Protein AF-A0A4Q5SCV4-F1 (afdb_monomer_lite)

Sequence (109 aa):
MVLSRSQARSRANPRPHRVLERRGGRRGVNAQGAILALLAERGTGGTSCPSEAARMIAGETGDWRAHMPAVHQAVDELVSSGRIALSWKGQALPGRRGPYRIGQAGERP

Secondary structure (DSSP, 8-state):
------PPP--------------S---PPPHHHHHHHHHHHH-TT-EE-HHHHHHHHH-TTS-HHHHHHHHHHHHHHHHHTTSEEEEETTEEESS--SS-EEEETTS--

pLDDT: mean 80.45, std 22.28, range [34.38, 97.69]

Foldseek 3Di:
DDDDDDDDDDDDDDDPPDDDDDPDDPPQQFLLNLLVVQQVVQPAPDKDWLLSSLCSRQDDPGDSVVCSVRNQVSLVVCLVVQQKWKDDPQHTDSHDDDGIIIHGGPHRD

Radius of gyration: 21.74 Å; chains: 1; bounding box: 73×45×36 Å

Structure (mmCIF, N/CA/C/O backbone):
data_AF-A0A4Q5SCV4-F1
#
_entry.id   AF-A0A4Q5SCV4-F1
#
loop_
_atom_site.group_PDB
_atom_site.id
_atom_site.type_symbol
_atom_site.label_atom_id
_atom_site.label_alt_id
_atom_site.label_comp_id
_atom_site.label_asym_id
_atom_site.label_entity_id
_atom_site.label_seq_id
_atom_site.pdbx_PDB_ins_code
_atom_site.Cartn_x
_atom_site.Cartn_y
_atom_site.Cartn_z
_atom_site.occupancy
_atom_site.B_iso_or_equiv
_atom_site.auth_seq_id
_atom_site.auth_comp_id
_atom_site.auth_asym_id
_atom_site.auth_atom_id
_atom_site.pdbx_PDB_model_num
ATOM 1 N N . MET A 1 1 ? 63.861 -33.247 21.767 1.00 42.75 1 MET A N 1
ATOM 2 C CA . MET A 1 1 ? 62.861 -34.150 21.160 1.00 42.75 1 MET A CA 1
ATOM 3 C C . MET A 1 1 ? 61.471 -33.630 21.524 1.00 42.75 1 MET A C 1
ATOM 5 O O . MET A 1 1 ? 61.151 -33.606 22.699 1.00 42.75 1 MET A O 1
ATOM 9 N N . VAL A 1 2 ? 60.770 -33.085 20.519 1.00 43.31 2 VAL A N 1
ATOM 10 C CA . VAL A 1 2 ? 59.308 -32.881 20.322 1.00 43.31 2 VAL A CA 1
ATOM 11 C C . VAL A 1 2 ? 58.383 -32.723 21.558 1.00 43.31 2 VAL A C 1
ATOM 13 O O . VAL A 1 2 ? 58.243 -33.634 22.357 1.00 43.31 2 VAL A O 1
ATOM 16 N N . LEU A 1 3 ? 57.838 -31.525 21.836 1.00 35.44 3 LEU A N 1
ATOM 17 C CA . LEU A 1 3 ? 56.555 -30.939 21.360 1.00 35.44 3 LEU A CA 1
ATOM 18 C C . LEU A 1 3 ? 55.283 -31.716 21.765 1.00 35.44 3 LEU A C 1
ATOM 20 O O . LEU A 1 3 ? 55.029 -32.778 21.206 1.00 35.44 3 LEU A O 1
ATOM 24 N N . SER A 1 4 ? 54.413 -31.113 22.600 1.00 37.38 4 SER A N 1
ATOM 25 C CA . SER A 1 4 ? 53.012 -30.758 22.243 1.00 37.38 4 SER A CA 1
ATOM 26 C C . SER A 1 4 ? 52.080 -30.551 23.448 1.00 37.38 4 SER A C 1
ATOM 28 O O . SER A 1 4 ? 51.843 -31.478 24.216 1.00 37.38 4 SER A O 1
ATOM 30 N N . ARG A 1 5 ? 51.441 -29.372 23.518 1.00 41.19 5 ARG A N 1
ATOM 31 C CA . ARG A 1 5 ? 49.987 -29.199 23.738 1.00 41.19 5 ARG A CA 1
ATOM 32 C C . ARG A 1 5 ? 49.623 -27.714 23.601 1.00 41.19 5 ARG A C 1
ATOM 34 O O . ARG A 1 5 ? 49.589 -26.979 24.580 1.00 41.19 5 ARG A O 1
ATOM 41 N N . SER A 1 6 ? 49.323 -27.293 22.373 1.00 41.16 6 SER A N 1
ATOM 42 C CA . SER A 1 6 ? 48.663 -26.011 22.102 1.00 41.16 6 SER A CA 1
ATOM 43 C C . SER A 1 6 ? 47.198 -26.256 21.753 1.00 41.16 6 SER A C 1
ATOM 45 O O . SER A 1 6 ? 46.889 -26.946 20.785 1.00 41.16 6 SER A O 1
ATOM 47 N N . GLN A 1 7 ? 46.302 -25.689 22.562 1.00 46.19 7 GLN A N 1
ATOM 48 C CA . GLN A 1 7 ? 44.882 -25.529 22.250 1.00 46.19 7 GLN A CA 1
ATOM 49 C C . GLN A 1 7 ? 44.720 -24.440 21.184 1.00 46.19 7 GLN A C 1
ATOM 51 O O . GLN A 1 7 ? 45.134 -23.304 21.400 1.00 46.19 7 GLN A O 1
ATOM 56 N N . ALA A 1 8 ? 44.060 -24.765 20.073 1.00 38.94 8 ALA A N 1
ATOM 57 C CA . ALA A 1 8 ? 43.580 -23.787 19.105 1.00 38.94 8 ALA A CA 1
ATOM 58 C C . ALA A 1 8 ? 42.067 -23.602 19.284 1.00 38.94 8 ALA A C 1
ATOM 60 O O . ALA A 1 8 ? 41.284 -24.532 19.088 1.00 38.94 8 ALA A O 1
ATOM 61 N N . ARG A 1 9 ? 41.659 -22.387 19.665 1.00 40.09 9 ARG A N 1
ATOM 62 C CA . ARG A 1 9 ? 40.286 -21.896 19.519 1.00 40.09 9 ARG A CA 1
ATOM 63 C C . ARG A 1 9 ? 40.201 -21.029 18.265 1.00 40.09 9 ARG A C 1
ATOM 65 O O . ARG A 1 9 ? 41.107 -20.256 17.983 1.00 40.09 9 ARG A O 1
ATOM 72 N N . SER A 1 10 ? 39.020 -21.092 17.659 1.00 34.38 10 SER A N 1
ATOM 73 C CA . SER A 1 10 ? 38.360 -20.037 16.882 1.00 34.38 10 SER A CA 1
ATOM 74 C C . SER A 1 10 ? 38.577 -19.968 15.364 1.00 34.38 10 SER A C 1
ATOM 76 O O . SER A 1 10 ? 39.576 -19.477 14.860 1.00 34.38 10 SER A O 1
ATOM 78 N N . ARG A 1 11 ? 37.454 -20.286 14.700 1.00 45.16 11 ARG A N 1
ATOM 79 C CA . ARG A 1 11 ? 36.807 -19.569 13.586 1.00 45.16 11 ARG A CA 1
ATOM 80 C C . ARG A 1 11 ? 37.519 -19.536 12.231 1.00 45.16 11 ARG A C 1
ATOM 82 O O . ARG A 1 11 ? 38.179 -18.571 11.879 1.00 45.16 11 ARG A O 1
ATOM 89 N N . ALA A 1 12 ? 37.103 -20.470 11.383 1.00 42.66 12 ALA A N 1
ATOM 90 C CA . ALA A 1 12 ? 36.763 -20.172 9.997 1.00 42.66 12 ALA A CA 1
ATOM 91 C C . ALA A 1 12 ? 35.618 -21.107 9.583 1.00 42.66 12 ALA A C 1
ATOM 93 O O . ALA A 1 12 ? 35.815 -22.315 9.511 1.00 42.66 12 ALA A O 1
ATOM 94 N N . ASN A 1 13 ? 34.411 -20.575 9.363 1.00 45.47 13 ASN A N 1
ATOM 95 C CA . ASN A 1 13 ? 33.388 -21.312 8.623 1.00 45.47 13 ASN A CA 1
ATOM 96 C C . ASN A 1 13 ? 33.395 -20.781 7.183 1.00 45.47 13 ASN A C 1
ATOM 98 O O . ASN A 1 13 ? 32.920 -19.662 6.961 1.00 45.47 13 ASN A O 1
ATOM 102 N N . PRO A 1 14 ? 33.983 -21.503 6.217 1.00 43.62 14 PRO A N 1
ATOM 103 C CA . PRO A 1 14 ? 33.930 -21.106 4.822 1.00 43.62 14 PRO A CA 1
ATOM 104 C C . PRO A 1 14 ? 32.507 -21.296 4.289 1.00 43.62 14 PRO A C 1
ATOM 106 O O . PRO A 1 14 ? 31.885 -22.334 4.491 1.00 43.62 14 PRO A O 1
ATOM 109 N N . ARG A 1 15 ? 31.991 -20.286 3.582 1.00 47.59 15 ARG A N 1
ATOM 110 C CA . ARG A 1 15 ? 30.757 -20.399 2.795 1.00 47.59 15 ARG A CA 1
ATOM 111 C C . ARG A 1 15 ? 30.971 -21.429 1.679 1.00 47.59 15 ARG A C 1
ATOM 113 O O . ARG A 1 15 ? 31.809 -21.164 0.817 1.00 47.59 15 ARG A O 1
ATOM 120 N N . PRO A 1 16 ? 30.197 -22.525 1.588 1.00 44.41 16 PRO A N 1
ATOM 121 C CA . PRO A 1 16 ? 30.117 -23.261 0.344 1.00 44.41 16 PRO A CA 1
ATOM 122 C C . PRO A 1 16 ? 29.055 -22.601 -0.539 1.00 44.41 16 PRO A C 1
ATOM 124 O O . PRO A 1 16 ? 27.850 -22.731 -0.327 1.00 44.41 16 PRO A O 1
ATOM 127 N N . HIS A 1 17 ? 29.525 -21.898 -1.563 1.00 42.16 17 HIS A N 1
ATOM 128 C CA . HIS A 1 17 ? 28.783 -21.646 -2.796 1.00 42.16 17 HIS A CA 1
ATOM 129 C C . HIS A 1 17 ? 28.543 -22.997 -3.482 1.00 42.16 17 HIS A C 1
ATOM 131 O O . HIS A 1 17 ? 29.274 -23.405 -4.379 1.00 42.16 17 HIS A O 1
ATOM 137 N N . ARG A 1 18 ? 27.534 -23.736 -3.011 1.00 47.00 18 ARG A N 1
ATOM 138 C CA . ARG A 1 18 ? 27.087 -24.971 -3.653 1.00 47.00 18 ARG A CA 1
ATOM 139 C C . ARG A 1 18 ? 25.894 -24.651 -4.539 1.00 47.00 18 ARG A C 1
ATOM 141 O O . ARG A 1 18 ? 24.757 -24.591 -4.077 1.00 47.00 18 ARG A O 1
ATOM 148 N N . VAL A 1 19 ? 26.188 -24.447 -5.820 1.00 48.84 19 VAL A N 1
ATOM 149 C CA . VAL A 1 19 ? 25.207 -24.507 -6.904 1.00 48.84 19 VAL A CA 1
ATOM 150 C C . VAL A 1 19 ? 24.520 -25.871 -6.831 1.00 48.84 19 VAL A C 1
ATOM 152 O O . VAL A 1 19 ? 25.135 -26.912 -7.048 1.00 48.84 19 VAL A O 1
ATOM 155 N N . LEU A 1 20 ? 23.245 -25.854 -6.456 1.00 47.97 20 LEU A N 1
ATOM 156 C CA . LEU A 1 20 ? 22.308 -26.956 -6.622 1.00 47.97 20 LEU A CA 1
ATOM 157 C C . LEU A 1 20 ? 21.251 -26.467 -7.604 1.00 47.97 20 LEU A C 1
ATOM 159 O O . LEU A 1 20 ? 20.318 -25.751 -7.239 1.00 47.97 20 LEU A O 1
ATOM 163 N N . GLU A 1 21 ? 21.429 -26.837 -8.865 1.00 48.97 21 GLU A N 1
ATOM 164 C CA . GLU A 1 21 ? 20.381 -26.756 -9.871 1.00 48.97 21 GLU A CA 1
ATOM 165 C C . GLU A 1 21 ? 19.178 -27.596 -9.416 1.00 48.97 21 GLU A C 1
ATOM 167 O O . GLU A 1 21 ? 19.319 -28.774 -9.080 1.00 48.97 21 GLU A O 1
ATOM 172 N N . ARG A 1 22 ? 17.976 -27.011 -9.407 1.00 46.94 22 ARG A N 1
ATOM 173 C CA . ARG A 1 22 ? 16.722 -27.768 -9.305 1.00 46.94 22 ARG A CA 1
ATOM 174 C C . ARG A 1 22 ? 15.709 -27.221 -10.306 1.00 46.94 22 ARG A C 1
ATOM 176 O O . ARG A 1 22 ? 15.313 -26.060 -10.237 1.00 46.94 22 ARG A O 1
ATOM 183 N N . ARG A 1 23 ? 15.303 -28.093 -11.234 1.00 47.94 23 ARG A N 1
ATOM 184 C CA . ARG A 1 23 ? 14.129 -27.948 -12.103 1.00 47.94 23 ARG A CA 1
ATOM 185 C C . ARG A 1 23 ? 12.888 -27.667 -11.251 1.00 47.94 23 ARG A C 1
ATOM 187 O O . ARG A 1 23 ? 12.622 -28.385 -10.293 1.00 47.94 23 ARG A O 1
ATOM 194 N N . GLY A 1 24 ? 12.145 -26.635 -11.634 1.00 40.56 24 GLY A N 1
ATOM 195 C CA . GLY A 1 24 ? 10.958 -26.135 -10.945 1.00 40.56 24 GLY A CA 1
ATOM 196 C C . GLY A 1 24 ? 10.972 -24.618 -11.031 1.00 40.56 24 GLY A C 1
ATOM 197 O O .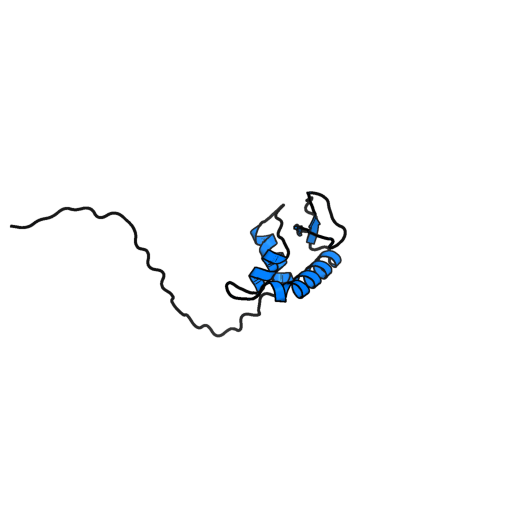 GLY A 1 24 ? 11.555 -23.964 -10.172 1.00 40.56 24 GLY A O 1
ATOM 198 N N . GLY A 1 25 ? 10.426 -24.068 -12.121 1.00 39.03 25 GLY A N 1
ATOM 199 C CA . GLY A 1 25 ? 10.413 -22.630 -12.369 1.00 39.03 25 GLY A CA 1
ATOM 200 C C . GLY A 1 25 ? 9.937 -21.889 -11.125 1.00 39.03 25 GLY A C 1
ATOM 201 O O . GLY A 1 25 ? 8.791 -22.051 -10.707 1.00 39.03 25 GLY A O 1
ATOM 202 N N . ARG A 1 26 ? 10.830 -21.106 -10.509 1.00 53.66 26 ARG A N 1
ATOM 203 C CA . ARG A 1 26 ? 10.440 -20.155 -9.471 1.00 53.66 26 ARG A CA 1
ATOM 204 C C . ARG A 1 26 ? 9.421 -19.241 -10.134 1.00 53.66 26 ARG A C 1
ATOM 206 O O . ARG A 1 26 ? 9.805 -18.404 -10.946 1.00 53.66 26 ARG A O 1
ATOM 213 N N . ARG A 1 27 ? 8.129 -19.421 -9.840 1.00 58.12 27 ARG A N 1
ATOM 214 C CA . ARG A 1 27 ? 7.157 -18.352 -10.073 1.00 58.12 27 ARG A CA 1
ATOM 215 C C . ARG A 1 27 ? 7.745 -17.152 -9.347 1.00 58.12 27 ARG A C 1
ATOM 217 O O . ARG A 1 27 ? 7.906 -17.215 -8.130 1.00 58.12 27 ARG A O 1
ATOM 224 N N . GLY A 1 28 ? 8.193 -16.152 -10.107 1.00 64.75 28 GLY A N 1
ATOM 225 C CA . GLY A 1 28 ? 8.733 -14.929 -9.531 1.00 64.75 28 GLY A CA 1
ATOM 226 C C . GLY A 1 28 ? 7.750 -14.425 -8.483 1.00 64.75 28 GLY A C 1
ATOM 227 O O . GLY A 1 28 ? 6.536 -14.520 -8.684 1.00 64.75 28 GLY A O 1
ATOM 228 N N . VAL A 1 29 ? 8.262 -13.978 -7.338 1.00 80.62 29 VAL A N 1
ATOM 229 C CA . VAL A 1 29 ? 7.403 -13.424 -6.293 1.00 80.62 29 VAL A CA 1
ATOM 230 C C . VAL A 1 29 ? 6.674 -12.235 -6.915 1.00 80.62 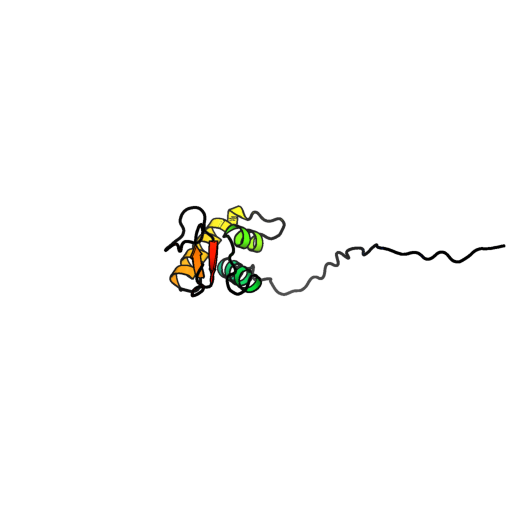29 VAL A C 1
ATOM 232 O O . VAL A 1 29 ? 7.309 -11.284 -7.366 1.00 80.62 29 VAL A O 1
ATOM 235 N N . ASN A 1 30 ? 5.348 -12.317 -7.021 1.00 92.38 30 ASN A N 1
ATOM 236 C CA . ASN A 1 30 ? 4.557 -11.196 -7.512 1.00 92.38 30 ASN A CA 1
ATOM 237 C C . ASN A 1 30 ? 4.428 -10.132 -6.410 1.00 92.38 30 ASN A C 1
ATOM 239 O O . ASN A 1 30 ? 4.677 -10.394 -5.232 1.00 92.38 30 ASN A O 1
ATOM 243 N N . ALA A 1 31 ? 4.037 -8.918 -6.789 1.00 96.50 31 ALA A N 1
ATOM 244 C CA . ALA A 1 31 ? 4.037 -7.792 -5.865 1.00 96.50 31 ALA A CA 1
ATOM 245 C C . ALA A 1 31 ? 3.101 -7.969 -4.658 1.00 96.50 31 ALA A C 1
ATOM 247 O O . ALA A 1 31 ? 3.497 -7.665 -3.534 1.00 96.50 31 ALA A O 1
ATOM 248 N N . GLN A 1 32 ? 1.900 -8.518 -4.862 1.00 96.88 32 GLN A N 1
ATOM 249 C CA . GLN A 1 32 ? 0.970 -8.800 -3.765 1.00 96.88 32 GLN A CA 1
ATOM 250 C C . GLN A 1 32 ? 1.559 -9.817 -2.778 1.00 96.88 32 GLN A C 1
ATOM 252 O O . GLN A 1 32 ? 1.528 -9.608 -1.566 1.00 96.88 32 GLN A O 1
ATOM 257 N N . GLY A 1 33 ? 2.136 -10.904 -3.296 1.00 96.25 33 GLY A N 1
ATOM 258 C CA . GLY A 1 33 ? 2.779 -11.943 -2.500 1.00 96.25 33 GLY A CA 1
ATOM 259 C C . GLY A 1 33 ? 3.965 -11.410 -1.703 1.00 96.25 33 GLY A C 1
ATOM 260 O O . GLY A 1 33 ? 4.081 -11.730 -0.525 1.00 96.25 33 GLY A O 1
ATOM 261 N N . ALA A 1 34 ? 4.792 -10.547 -2.302 1.00 97.06 34 ALA A N 1
ATOM 262 C CA . ALA A 1 34 ? 5.914 -9.908 -1.614 1.00 97.06 34 ALA A CA 1
ATOM 263 C C . ALA A 1 34 ? 5.448 -9.046 -0.430 1.00 97.06 34 ALA A C 1
ATOM 265 O O . ALA A 1 34 ? 6.001 -9.138 0.663 1.00 97.06 34 ALA A O 1
ATOM 266 N N . ILE A 1 35 ? 4.401 -8.236 -0.626 1.00 97.44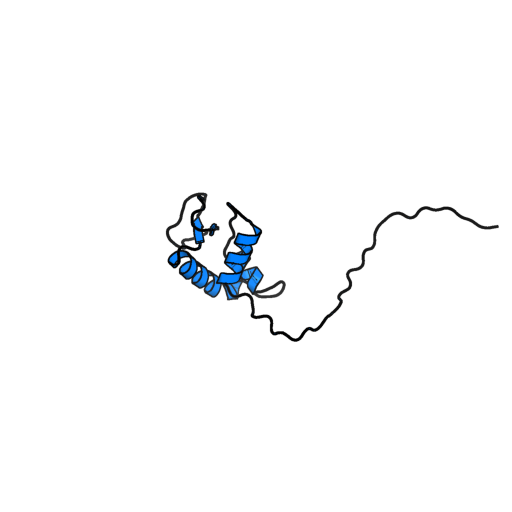 35 ILE A N 1
ATOM 267 C CA . ILE A 1 35 ? 3.828 -7.400 0.439 1.00 97.44 35 ILE A CA 1
ATOM 268 C C . ILE A 1 35 ? 3.322 -8.275 1.589 1.00 97.44 35 ILE A C 1
ATOM 270 O O . ILE A 1 35 ? 3.667 -8.038 2.745 1.00 97.44 35 ILE A O 1
ATOM 274 N N . LEU A 1 36 ? 2.523 -9.297 1.280 1.00 96.19 36 LEU A N 1
ATOM 275 C CA . LEU A 1 36 ? 1.930 -10.169 2.293 1.00 96.19 36 LEU A CA 1
ATOM 276 C C . LEU A 1 36 ? 2.980 -11.010 3.024 1.00 96.19 36 LEU A C 1
ATOM 278 O O . LEU A 1 36 ? 2.855 -11.196 4.231 1.00 96.19 36 LEU A O 1
ATOM 282 N N . ALA A 1 37 ? 4.018 -11.473 2.323 1.00 96.00 37 ALA A N 1
ATOM 283 C CA . ALA A 1 37 ? 5.137 -12.187 2.925 1.00 96.00 37 ALA A CA 1
ATOM 284 C C . ALA A 1 37 ? 5.872 -11.303 3.939 1.00 96.00 37 ALA A C 1
ATOM 286 O O . ALA A 1 37 ? 6.018 -11.703 5.088 1.00 96.00 37 ALA A O 1
ATOM 287 N N . LEU A 1 38 ? 6.218 -10.067 3.559 1.00 96.75 38 LEU A N 1
ATOM 288 C CA . LEU A 1 38 ? 6.867 -9.115 4.465 1.00 96.75 38 LEU A CA 1
ATOM 289 C C . LEU A 1 38 ? 6.027 -8.840 5.713 1.00 96.75 38 LEU A C 1
ATOM 291 O O . LEU A 1 38 ? 6.561 -8.763 6.816 1.00 96.75 38 LEU A O 1
ATOM 295 N N . LEU A 1 39 ? 4.712 -8.680 5.561 1.00 96.38 39 LEU A N 1
ATOM 296 C CA . LEU A 1 39 ? 3.836 -8.476 6.712 1.00 96.38 39 LEU A CA 1
ATOM 297 C C . LEU A 1 39 ? 3.750 -9.727 7.595 1.00 96.38 39 LEU A C 1
ATOM 299 O O . LEU A 1 39 ? 3.773 -9.604 8.816 1.00 96.38 39 LEU A O 1
ATOM 303 N N . ALA A 1 40 ? 3.684 -10.918 6.997 1.00 94.69 40 ALA A N 1
ATOM 304 C CA . ALA A 1 40 ? 3.685 -12.175 7.739 1.00 94.69 40 ALA A CA 1
ATOM 305 C C . ALA A 1 40 ? 4.990 -12.371 8.530 1.00 94.69 40 ALA A C 1
ATOM 307 O O . ALA A 1 40 ? 4.946 -12.809 9.675 1.00 94.69 40 ALA A O 1
ATOM 308 N N . GLU A 1 41 ? 6.137 -11.987 7.961 1.00 95.62 41 GLU A N 1
ATOM 309 C CA . GLU A 1 41 ? 7.437 -12.013 8.643 1.00 95.62 41 GLU A CA 1
ATOM 310 C C . GLU A 1 41 ? 7.513 -11.031 9.819 1.00 95.62 41 GLU A C 1
ATOM 312 O O . GLU A 1 41 ? 8.211 -11.289 10.799 1.00 95.62 41 GLU A O 1
ATOM 317 N N . ARG A 1 42 ? 6.822 -9.888 9.731 1.00 94.56 42 ARG A N 1
ATOM 318 C CA . ARG A 1 42 ? 6.801 -8.873 10.796 1.00 94.56 42 ARG A CA 1
ATOM 319 C C . ARG A 1 42 ? 5.828 -9.228 11.924 1.00 94.56 42 ARG A C 1
ATOM 321 O O . ARG A 1 42 ? 6.089 -8.854 13.064 1.00 94.56 42 ARG A O 1
ATOM 328 N N . GLY A 1 43 ? 4.745 -9.939 11.614 1.00 90.56 43 GLY A N 1
ATOM 329 C CA . GLY A 1 43 ? 3.704 -10.311 12.571 1.00 90.56 43 GLY A CA 1
ATOM 330 C C . GLY A 1 43 ? 2.742 -9.168 12.917 1.00 90.56 43 GLY A C 1
ATOM 331 O O . GLY A 1 43 ? 2.691 -8.140 12.240 1.00 90.56 43 GLY A O 1
ATOM 332 N N . THR A 1 44 ? 1.955 -9.379 13.973 1.00 87.94 44 THR A N 1
ATOM 333 C CA . THR A 1 44 ? 0.949 -8.446 14.517 1.00 87.94 44 THR A CA 1
ATOM 334 C C . THR A 1 44 ? 1.557 -7.065 14.798 1.00 87.94 44 THR A C 1
ATOM 336 O O . THR A 1 44 ? 2.623 -6.962 15.402 1.00 87.94 44 THR A O 1
ATOM 339 N N . GLY A 1 45 ? 0.914 -5.993 14.331 1.00 87.50 45 GLY A N 1
ATOM 340 C CA . GLY A 1 45 ? 1.403 -4.606 14.423 1.00 87.50 45 GLY A CA 1
ATOM 341 C C . GLY A 1 45 ? 2.547 -4.261 13.459 1.00 87.50 45 GLY A C 1
ATOM 342 O O . GLY A 1 45 ? 2.979 -3.110 13.369 1.00 87.50 45 GLY A O 1
ATOM 343 N N . GLY A 1 46 ? 3.056 -5.248 12.723 1.00 92.62 46 GLY A N 1
ATOM 344 C CA . GLY A 1 46 ? 4.161 -5.097 11.795 1.00 92.62 46 GLY A CA 1
ATOM 345 C C . GLY A 1 46 ? 3.801 -4.261 10.570 1.00 92.62 46 GLY A C 1
ATOM 346 O O . GLY A 1 46 ? 2.739 -4.425 9.970 1.00 92.62 46 GLY A O 1
ATOM 347 N N . THR A 1 47 ? 4.731 -3.401 10.144 1.00 95.88 47 THR A N 1
ATOM 348 C CA . THR A 1 47 ? 4.585 -2.641 8.897 1.00 95.88 47 THR A CA 1
ATOM 349 C C . THR A 1 47 ? 5.780 -2.804 7.969 1.00 95.88 47 THR A C 1
ATOM 351 O O . THR A 1 47 ? 6.919 -2.977 8.410 1.00 95.88 47 THR A O 1
ATOM 354 N N . SER A 1 48 ? 5.529 -2.663 6.672 1.00 96.06 48 SER A N 1
ATOM 355 C CA . SER A 1 48 ? 6.540 -2.596 5.614 1.00 96.06 48 SER A CA 1
ATOM 356 C C . SER A 1 48 ? 6.400 -1.302 4.806 1.00 96.06 48 SER A C 1
ATOM 358 O O . SER A 1 48 ? 5.417 -0.567 4.933 1.00 96.06 48 SER A O 1
ATOM 360 N N . CYS A 1 49 ? 7.399 -0.970 3.992 1.00 96.25 49 CYS A N 1
ATOM 361 C CA . CYS A 1 49 ? 7.286 0.063 2.960 1.00 96.25 49 CYS A CA 1
ATOM 362 C C . CYS A 1 49 ? 7.257 -0.558 1.551 1.00 96.25 49 CYS A C 1
ATOM 364 O O . CYS A 1 49 ? 7.718 -1.685 1.356 1.00 96.25 49 CYS A O 1
ATOM 366 N N . PRO A 1 50 ? 6.766 0.167 0.528 1.00 96.62 50 PRO A N 1
ATOM 367 C CA . PRO A 1 50 ? 6.696 -0.369 -0.834 1.00 96.62 50 PRO A CA 1
ATOM 368 C C . PRO A 1 50 ? 8.071 -0.739 -1.414 1.00 96.62 50 PRO A C 1
ATOM 370 O O . PRO A 1 50 ? 8.185 -1.699 -2.173 1.00 96.62 50 PRO A O 1
ATOM 373 N N . SER A 1 51 ? 9.141 -0.033 -1.036 1.00 96.69 51 SER A N 1
ATOM 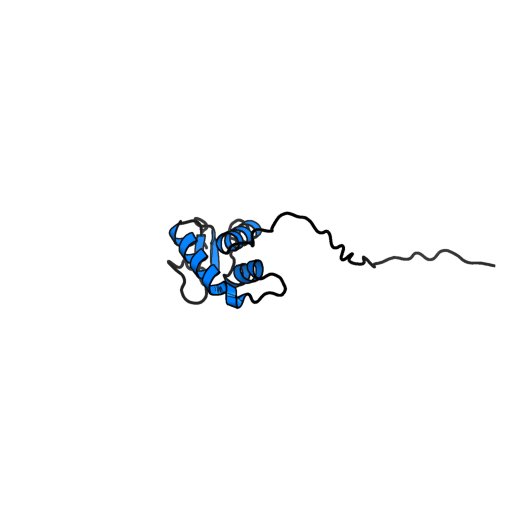374 C CA . SER A 1 51 ? 10.480 -0.346 -1.544 1.00 96.69 51 SER A CA 1
ATOM 375 C C . SER A 1 51 ? 11.062 -1.636 -0.960 1.00 96.69 51 SER A C 1
ATOM 377 O O . SER A 1 51 ? 11.878 -2.267 -1.626 1.00 96.69 51 SER A O 1
ATOM 379 N N . GLU A 1 52 ? 10.635 -2.082 0.228 1.00 96.25 52 GLU A N 1
ATOM 380 C CA . GLU A 1 52 ? 10.987 -3.415 0.743 1.00 96.25 52 GLU A CA 1
ATOM 381 C C . GLU A 1 52 ? 10.398 -4.511 -0.157 1.00 96.25 52 GLU A C 1
ATOM 383 O O . GLU A 1 52 ? 11.131 -5.401 -0.590 1.00 96.25 52 GLU A O 1
ATOM 388 N N . ALA A 1 53 ? 9.115 -4.403 -0.522 1.00 97.00 53 ALA A N 1
ATOM 389 C CA . ALA A 1 53 ? 8.476 -5.344 -1.443 1.00 97.00 53 ALA A CA 1
ATOM 390 C C . ALA A 1 53 ? 9.148 -5.318 -2.823 1.00 97.00 53 ALA A C 1
ATOM 392 O O . ALA A 1 53 ? 9.456 -6.365 -3.386 1.00 97.00 53 ALA A O 1
ATOM 393 N N . ALA A 1 54 ? 9.457 -4.127 -3.339 1.00 96.75 54 ALA A N 1
ATOM 394 C CA . ALA A 1 54 ? 10.139 -3.980 -4.620 1.00 96.75 54 ALA A CA 1
ATOM 395 C C . ALA A 1 54 ? 11.531 -4.639 -4.629 1.00 96.75 54 ALA A C 1
ATOM 397 O O . ALA A 1 54 ? 11.891 -5.298 -5.602 1.00 96.75 54 ALA A O 1
ATOM 398 N N . ARG A 1 55 ? 12.303 -4.508 -3.539 1.00 95.75 55 ARG A N 1
ATOM 399 C CA . ARG A 1 55 ? 13.610 -5.172 -3.385 1.00 95.75 55 ARG A CA 1
ATOM 400 C C . ARG A 1 55 ? 13.481 -6.687 -3.296 1.00 95.75 55 ARG A C 1
ATOM 402 O O . ARG A 1 55 ? 14.289 -7.392 -3.887 1.00 95.75 55 ARG A O 1
ATOM 409 N N . MET A 1 56 ? 12.458 -7.188 -2.603 1.00 94.81 56 MET A N 1
ATOM 410 C CA . MET A 1 56 ? 12.186 -8.626 -2.540 1.00 94.81 56 MET A CA 1
ATOM 411 C C . MET A 1 56 ? 11.901 -9.208 -3.933 1.00 94.81 56 MET A C 1
ATOM 413 O O . MET A 1 56 ? 12.387 -10.291 -4.247 1.00 94.81 56 MET A O 1
ATOM 417 N N . ILE A 1 57 ? 11.158 -8.483 -4.776 1.00 95.25 57 ILE A N 1
ATOM 418 C CA . ILE A 1 57 ? 10.853 -8.897 -6.156 1.00 95.25 57 ILE A CA 1
ATOM 419 C C . ILE A 1 57 ? 12.105 -8.833 -7.038 1.00 95.25 57 ILE A C 1
ATOM 421 O O . ILE A 1 57 ? 12.380 -9.771 -7.784 1.00 95.25 57 ILE A O 1
ATOM 425 N N . ALA A 1 58 ? 12.860 -7.736 -6.948 1.00 93.44 58 ALA A N 1
ATOM 426 C CA . ALA A 1 58 ? 14.053 -7.510 -7.760 1.00 93.44 58 ALA A CA 1
ATOM 427 C C . ALA A 1 58 ? 15.196 -8.486 -7.432 1.00 93.44 58 ALA A C 1
ATOM 429 O O . ALA A 1 58 ? 16.030 -8.785 -8.287 1.00 93.44 58 ALA A O 1
ATOM 430 N N . GLY A 1 59 ? 15.241 -8.986 -6.196 1.00 91.44 59 GLY A N 1
ATOM 431 C CA . GLY A 1 59 ? 16.372 -9.751 -5.686 1.00 91.44 59 GLY A CA 1
ATOM 432 C C . GLY A 1 59 ? 17.593 -8.869 -5.405 1.00 91.44 59 GLY A C 1
ATOM 433 O O . GLY A 1 59 ? 17.548 -7.646 -5.509 1.00 91.44 59 GLY A O 1
ATOM 434 N N . GLU A 1 60 ? 18.704 -9.503 -5.028 1.00 87.19 60 GLU A N 1
ATOM 435 C CA . GLU A 1 60 ? 19.894 -8.811 -4.507 1.00 87.19 60 GLU A CA 1
ATOM 436 C C . GLU A 1 60 ? 20.589 -7.900 -5.534 1.00 87.19 60 GLU A C 1
ATOM 438 O O . GLU A 1 60 ? 21.183 -6.891 -5.163 1.0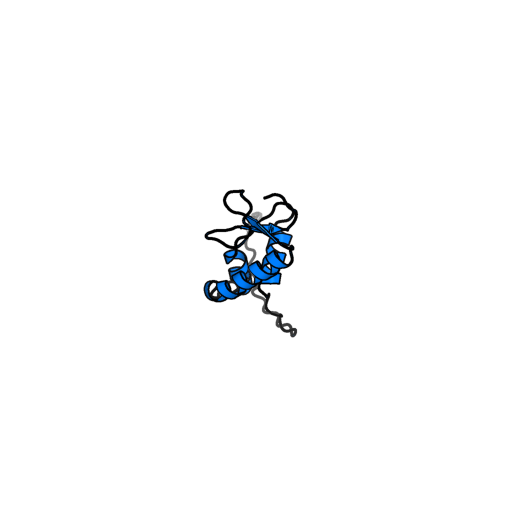0 87.19 60 GLU A O 1
ATOM 443 N N . THR A 1 61 ? 20.486 -8.224 -6.826 1.00 88.38 61 THR A N 1
ATOM 444 C CA . THR A 1 61 ? 21.155 -7.498 -7.920 1.00 88.38 61 THR A CA 1
ATOM 445 C C . THR A 1 61 ? 20.192 -6.811 -8.893 1.00 88.38 61 THR A C 1
ATOM 447 O O . THR A 1 61 ? 20.646 -6.198 -9.859 1.00 88.38 61 THR A O 1
ATOM 450 N N . GLY A 1 62 ? 18.877 -6.913 -8.678 1.00 90.88 62 GLY A N 1
ATOM 451 C CA . GLY A 1 62 ? 17.874 -6.355 -9.586 1.00 90.88 62 GLY A CA 1
ATOM 452 C C . GLY A 1 62 ? 17.557 -4.881 -9.328 1.00 90.88 62 GLY A C 1
ATOM 453 O O . GLY A 1 62 ? 17.713 -4.365 -8.217 1.00 90.88 62 GLY A O 1
ATOM 454 N N . ASP A 1 63 ? 17.040 -4.198 -10.352 1.00 94.69 63 ASP A N 1
ATOM 455 C CA . ASP A 1 63 ? 16.557 -2.824 -10.212 1.00 94.69 63 ASP A CA 1
ATOM 456 C C . ASP A 1 63 ? 15.166 -2.783 -9.565 1.00 94.69 63 ASP A C 1
ATOM 458 O O . ASP A 1 63 ? 14.128 -2.856 -10.223 1.00 94.69 63 ASP A O 1
ATOM 462 N N . TRP A 1 64 ? 15.134 -2.612 -8.245 1.00 95.25 64 TRP A N 1
ATOM 463 C CA . TRP A 1 64 ? 13.884 -2.488 -7.496 1.00 95.25 64 TRP A CA 1
ATOM 464 C C . TRP A 1 64 ? 13.033 -1.285 -7.920 1.00 95.25 64 TRP A C 1
ATOM 466 O O . TRP A 1 64 ? 11.814 -1.320 -7.749 1.00 95.25 64 TRP A O 1
ATOM 476 N N . ARG A 1 65 ? 13.620 -0.221 -8.485 1.00 96.31 65 ARG A N 1
ATOM 477 C CA . ARG A 1 65 ? 12.833 0.951 -8.896 1.00 96.31 65 ARG A CA 1
ATOM 478 C C . ARG A 1 65 ? 11.915 0.618 -10.065 1.00 96.31 65 ARG A C 1
ATOM 480 O O . ARG A 1 65 ? 10.774 1.074 -10.060 1.00 96.31 65 ARG A O 1
ATOM 487 N N . ALA A 1 66 ? 12.355 -0.242 -10.982 1.00 95.81 66 ALA A N 1
ATOM 488 C CA . ALA A 1 66 ? 11.533 -0.741 -12.082 1.00 95.81 66 ALA A CA 1
ATOM 489 C C . ALA A 1 66 ? 10.286 -1.514 -11.605 1.00 95.81 66 ALA A C 1
ATOM 491 O O . ALA A 1 66 ? 9.278 -1.554 -12.306 1.00 95.81 66 ALA A O 1
ATOM 492 N N . HIS A 1 67 ? 10.309 -2.076 -10.391 1.00 95.88 67 HIS A N 1
ATOM 493 C CA . HIS A 1 67 ? 9.179 -2.815 -9.815 1.00 95.88 67 HIS A CA 1
ATOM 494 C C . HIS A 1 67 ? 8.188 -1.942 -9.034 1.00 95.88 67 HIS A C 1
ATOM 496 O O . HIS A 1 67 ? 7.096 -2.406 -8.702 1.00 95.88 67 HIS A O 1
ATOM 502 N N . MET A 1 68 ? 8.519 -0.677 -8.754 1.00 96.38 68 MET A N 1
ATOM 503 C CA . MET A 1 68 ? 7.646 0.222 -7.990 1.00 96.38 68 MET A CA 1
ATOM 504 C C . MET A 1 68 ? 6.238 0.398 -8.588 1.00 96.38 68 MET A C 1
ATOM 506 O O . MET A 1 68 ? 5.291 0.388 -7.801 1.00 96.38 68 MET A O 1
ATOM 510 N N . PRO A 1 69 ? 6.036 0.512 -9.921 1.00 96.69 69 PRO A N 1
ATOM 511 C CA . PRO A 1 69 ? 4.690 0.581 -10.498 1.00 96.69 69 PRO A CA 1
ATOM 512 C C . PRO A 1 69 ? 3.838 -0.655 -10.181 1.00 96.69 69 PRO A C 1
ATOM 514 O O . PRO A 1 69 ? 2.693 -0.517 -9.758 1.00 96.69 69 PRO A O 1
ATOM 517 N N . ALA A 1 70 ? 4.419 -1.855 -10.290 1.00 96.56 70 ALA A N 1
ATOM 518 C CA . ALA A 1 70 ? 3.730 -3.106 -9.977 1.00 96.56 70 ALA A CA 1
ATOM 519 C C . ALA A 1 70 ? 3.414 -3.232 -8.477 1.00 96.56 70 ALA A C 1
ATOM 521 O O . ALA A 1 70 ? 2.336 -3.685 -8.101 1.00 96.56 70 ALA A O 1
ATOM 522 N N . VAL A 1 71 ? 4.329 -2.788 -7.608 1.00 97.56 71 VAL A N 1
ATOM 523 C CA . VAL A 1 71 ? 4.088 -2.733 -6.157 1.00 97.56 71 VAL A CA 1
ATOM 524 C C . VAL A 1 71 ? 2.960 -1.769 -5.819 1.00 97.56 71 VAL A C 1
ATOM 526 O O . VAL A 1 71 ? 2.094 -2.096 -5.018 1.00 97.56 71 VAL A O 1
ATOM 529 N N . HIS A 1 72 ? 2.939 -0.598 -6.444 1.00 97.62 72 HIS A N 1
ATOM 530 C CA . HIS A 1 72 ? 1.887 0.391 -6.253 1.00 97.62 72 HIS A CA 1
ATOM 531 C C . HIS A 1 72 ? 0.509 -0.123 -6.663 1.00 97.62 72 HIS A C 1
ATOM 533 O O . HIS A 1 72 ? -0.430 0.016 -5.884 1.00 97.62 72 HIS A O 1
ATOM 539 N N . GLN A 1 73 ? 0.412 -0.772 -7.822 1.00 97.19 73 GLN A N 1
ATOM 540 C CA . GLN A 1 73 ? -0.824 -1.412 -8.257 1.00 97.19 73 GLN A CA 1
ATOM 541 C C . GLN A 1 73 ? -1.273 -2.497 -7.266 1.00 97.19 73 GLN A C 1
ATOM 543 O O . GLN A 1 73 ? -2.425 -2.511 -6.843 1.00 97.19 73 GLN A O 1
ATOM 548 N N . ALA A 1 74 ? -0.354 -3.363 -6.830 1.00 97.38 74 ALA A N 1
ATOM 549 C CA . ALA A 1 74 ? -0.662 -4.406 -5.855 1.00 97.38 74 ALA A CA 1
ATOM 550 C C . ALA A 1 74 ? -1.134 -3.841 -4.508 1.00 97.38 74 ALA A C 1
ATOM 552 O O . ALA A 1 74 ? -2.019 -4.415 -3.879 1.00 97.38 74 ALA A O 1
ATOM 553 N N . VAL A 1 75 ? -0.564 -2.719 -4.058 1.00 97.69 75 VAL A N 1
ATOM 554 C CA . VAL A 1 75 ? -1.042 -2.021 -2.860 1.00 97.69 75 VAL A CA 1
ATOM 555 C C . VAL A 1 75 ? -2.479 -1.542 -3.057 1.00 97.69 75 VAL A C 1
ATOM 557 O O . VAL A 1 75 ? -3.303 -1.780 -2.180 1.00 97.69 75 VAL A O 1
ATOM 560 N N . ASP A 1 76 ? -2.795 -0.908 -4.187 1.00 96.81 76 ASP A N 1
ATOM 561 C CA . ASP A 1 76 ? -4.150 -0.407 -4.456 1.00 96.81 76 ASP A CA 1
ATOM 562 C C . ASP A 1 76 ? -5.182 -1.548 -4.468 1.00 96.81 76 ASP A C 1
ATOM 564 O O . ASP A 1 76 ? -6.227 -1.453 -3.822 1.00 96.81 76 ASP A O 1
ATOM 568 N N . GLU A 1 77 ? -4.857 -2.666 -5.118 1.00 96.50 77 GLU A N 1
ATOM 569 C CA . GLU A 1 77 ? -5.694 -3.872 -5.145 1.00 96.50 77 GLU A CA 1
ATOM 570 C C . GLU A 1 77 ? -5.888 -4.470 -3.741 1.00 96.50 77 GLU A C 1
ATOM 572 O O . GLU A 1 77 ? -7.007 -4.800 -3.338 1.00 96.50 77 GLU A O 1
ATOM 577 N N . LEU A 1 78 ? -4.812 -4.581 -2.956 1.00 96.38 78 LEU A N 1
ATOM 578 C CA . LEU A 1 78 ? -4.876 -5.147 -1.609 1.00 96.38 78 LEU A CA 1
ATOM 579 C C . LEU A 1 78 ? -5.646 -4.246 -0.633 1.00 96.38 78 LEU A C 1
ATOM 581 O O . LEU A 1 78 ? -6.381 -4.771 0.206 1.00 96.38 78 LEU A O 1
ATOM 585 N N . VAL A 1 79 ? -5.522 -2.921 -0.753 1.00 96.25 79 VAL A N 1
ATOM 586 C CA . VAL A 1 79 ? -6.331 -1.957 0.011 1.00 96.25 79 VAL A CA 1
ATOM 587 C C . VAL A 1 79 ? -7.800 -2.086 -0.375 1.00 96.25 79 VAL A C 1
ATOM 589 O O . VAL A 1 79 ? -8.650 -2.205 0.503 1.00 96.25 79 VAL A O 1
ATOM 592 N N . SER A 1 80 ? -8.106 -2.127 -1.676 1.00 94.75 80 SER A N 1
ATOM 593 C CA . SER A 1 80 ? -9.483 -2.267 -2.164 1.00 94.75 80 SER A CA 1
ATOM 594 C C . SER A 1 80 ? -10.131 -3.579 -1.712 1.00 94.75 80 SER A C 1
ATOM 596 O O . SER A 1 80 ? -11.317 -3.594 -1.395 1.00 94.75 80 SER A O 1
ATOM 598 N N . SER A 1 81 ? -9.351 -4.660 -1.614 1.00 94.81 81 SER A N 1
ATOM 599 C CA . SER A 1 81 ? -9.806 -5.951 -1.077 1.00 94.81 81 SER A CA 1
ATOM 600 C C . SER A 1 81 ? -9.866 -6.020 0.457 1.00 94.81 81 SER A C 1
ATOM 602 O O . SER A 1 81 ? -10.230 -7.059 1.003 1.00 94.81 81 SER A O 1
ATOM 604 N N . GLY A 1 82 ? -9.483 -4.952 1.167 1.00 94.81 82 GLY A N 1
ATOM 605 C CA . GLY A 1 82 ? -9.500 -4.902 2.629 1.00 94.81 82 GLY A CA 1
ATOM 606 C C . GLY A 1 82 ? -8.493 -5.839 3.300 1.00 94.81 82 GLY A C 1
ATOM 607 O O . GLY A 1 82 ? -8.709 -6.241 4.438 1.00 94.81 82 GLY A O 1
ATOM 608 N N . ARG A 1 83 ? -7.409 -6.223 2.613 1.00 95.62 83 ARG A N 1
ATOM 609 C CA . ARG A 1 83 ? -6.376 -7.125 3.160 1.00 95.62 83 ARG A CA 1
ATOM 610 C C . ARG A 1 83 ? -5.239 -6.392 3.856 1.00 95.62 83 ARG A C 1
ATOM 612 O O . ARG A 1 83 ? -4.596 -6.955 4.737 1.00 95.62 83 ARG A O 1
ATOM 619 N N . ILE A 1 84 ? -4.989 -5.149 3.461 1.00 96.44 84 ILE A N 1
ATOM 620 C CA . ILE A 1 84 ? -3.975 -4.287 4.069 1.00 96.44 84 ILE A CA 1
ATOM 621 C C . ILE A 1 84 ? -4.577 -2.933 4.433 1.00 96.44 84 ILE A C 1
ATOM 623 O O . ILE A 1 84 ? -5.559 -2.495 3.835 1.00 96.44 84 ILE A O 1
ATOM 627 N N . ALA A 1 85 ? -3.938 -2.253 5.377 1.00 95.62 85 ALA A N 1
ATOM 628 C CA . ALA A 1 85 ? -4.196 -0.862 5.710 1.00 95.62 85 ALA A CA 1
ATOM 629 C C . ALA A 1 85 ? -2.942 -0.024 5.448 1.00 95.62 85 ALA A C 1
ATOM 631 O O . ALA A 1 85 ? -1.811 -0.508 5.555 1.00 95.62 85 ALA A O 1
ATOM 632 N N . LEU A 1 86 ? -3.144 1.246 5.099 1.00 96.50 86 LEU A N 1
ATOM 633 C CA . LEU A 1 86 ? -2.057 2.198 4.909 1.00 96.50 86 LEU A CA 1
ATOM 634 C C . LEU A 1 86 ? -1.992 3.160 6.084 1.00 96.50 86 LEU A C 1
ATOM 636 O O . LEU A 1 86 ? -3.022 3.596 6.599 1.00 96.50 86 LEU A O 1
ATOM 640 N N . SER A 1 87 ? -0.780 3.539 6.472 1.00 95.00 87 SER A N 1
ATOM 641 C CA . SER A 1 87 ? -0.571 4.559 7.494 1.00 95.00 87 SER A CA 1
ATOM 642 C C . SER A 1 87 ? 0.621 5.456 7.190 1.00 95.00 87 SER A C 1
ATOM 644 O O . SER A 1 87 ? 1.540 5.100 6.452 1.00 95.00 87 SER A O 1
ATOM 646 N N . TRP A 1 88 ? 0.619 6.654 7.761 1.00 95.25 88 TRP A N 1
ATOM 647 C CA . TRP A 1 88 ? 1.753 7.565 7.728 1.00 95.25 88 TRP A CA 1
ATOM 648 C C . TRP A 1 88 ? 1.814 8.368 9.018 1.00 95.25 88 TRP A C 1
ATOM 650 O O . TRP A 1 88 ? 0.810 8.934 9.442 1.00 95.25 88 TRP A O 1
ATOM 660 N N . LYS A 1 89 ? 2.990 8.400 9.659 1.00 92.00 89 LYS A N 1
ATOM 661 C CA . LYS A 1 89 ? 3.188 9.040 10.974 1.00 92.00 89 LYS A CA 1
ATOM 662 C C . LYS A 1 89 ? 2.130 8.615 12.015 1.00 92.00 89 LYS A C 1
ATOM 664 O O . LYS A 1 89 ? 1.610 9.447 12.749 1.00 92.00 89 LYS A O 1
ATOM 669 N N . GLY A 1 90 ? 1.788 7.323 12.039 1.00 88.75 90 GLY A N 1
ATOM 670 C CA . GLY A 1 90 ? 0.791 6.756 12.959 1.00 88.75 90 GLY A CA 1
ATOM 671 C C . GLY A 1 90 ? -0.666 7.098 12.628 1.00 88.75 90 GLY A C 1
ATOM 672 O O . GLY A 1 90 ? -1.550 6.818 13.423 1.00 88.75 90 GLY A O 1
ATOM 673 N N . GLN A 1 91 ? -0.940 7.725 11.481 1.00 90.56 91 GLN A N 1
ATOM 674 C CA . GLN A 1 91 ? -2.297 8.051 11.042 1.00 90.56 91 GLN A CA 1
ATOM 675 C C . GLN A 1 91 ? -2.712 7.157 9.880 1.00 90.56 91 GLN A C 1
ATOM 677 O O . GLN A 1 91 ? -1.930 6.950 8.952 1.00 90.56 91 GLN A O 1
ATOM 682 N N . ALA A 1 92 ? -3.944 6.651 9.915 1.00 93.00 92 ALA A N 1
ATOM 683 C CA . ALA A 1 92 ? -4.504 5.866 8.822 1.00 93.00 92 ALA A CA 1
ATOM 684 C C . ALA A 1 92 ? -4.636 6.712 7.546 1.00 93.00 92 ALA A C 1
ATOM 686 O O . ALA A 1 92 ? -5.042 7.876 7.581 1.00 93.00 92 ALA A O 1
ATOM 687 N N . LEU A 1 93 ? -4.305 6.113 6.405 1.00 93.62 93 LEU A N 1
ATOM 688 C CA . LEU A 1 93 ? -4.469 6.713 5.090 1.00 93.62 93 LEU A CA 1
ATOM 689 C C . LEU A 1 93 ? -5.546 5.952 4.305 1.00 93.62 93 LEU A C 1
ATOM 691 O O . LEU A 1 93 ? -5.464 4.731 4.203 1.00 93.62 93 LEU A O 1
ATOM 695 N N . PRO A 1 94 ? -6.510 6.649 3.674 1.00 87.88 94 PRO A N 1
ATOM 696 C CA . PRO A 1 94 ? -7.538 6.004 2.853 1.00 87.88 94 PRO A CA 1
ATOM 697 C C . PRO A 1 94 ? -7.002 5.516 1.495 1.00 87.88 94 PRO A C 1
ATOM 699 O O . PRO A 1 94 ? -7.715 4.869 0.742 1.00 87.88 94 PRO A O 1
ATOM 702 N N . GLY A 1 95 ? -5.760 5.862 1.151 1.00 89.19 95 GLY A N 1
ATOM 703 C CA . GLY A 1 95 ? -5.124 5.500 -0.109 1.00 89.19 95 G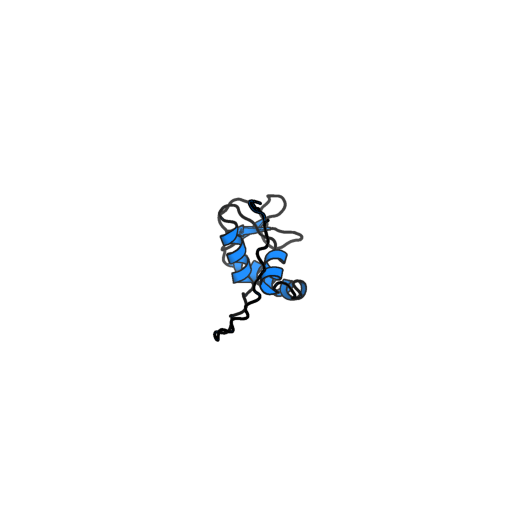LY A CA 1
ATOM 704 C C . GLY A 1 95 ? -3.689 6.010 -0.166 1.00 89.19 95 GLY A C 1
ATOM 705 O O . GLY A 1 95 ? -3.251 6.777 0.699 1.00 89.19 95 GLY A O 1
ATOM 706 N N . ARG A 1 96 ? -2.945 5.585 -1.190 1.00 91.38 96 ARG A N 1
ATOM 707 C CA . ARG A 1 96 ? -1.534 5.950 -1.357 1.00 91.38 96 ARG A CA 1
ATOM 708 C C . ARG A 1 96 ? -1.388 7.456 -1.587 1.00 91.38 96 ARG A C 1
ATOM 710 O O . ARG A 1 96 ? -1.847 7.983 -2.597 1.00 91.38 96 ARG A O 1
ATOM 717 N N . ARG A 1 97 ? -0.711 8.153 -0.672 1.00 88.19 97 ARG A N 1
ATOM 718 C CA . ARG A 1 97 ? -0.319 9.564 -0.819 1.00 88.19 97 ARG A CA 1
ATOM 719 C C . ARG A 1 97 ? 1.034 9.795 -0.168 1.00 88.19 97 ARG A C 1
ATOM 721 O O . ARG A 1 97 ? 1.193 9.494 1.009 1.00 88.19 97 ARG A O 1
ATOM 728 N N . GLY A 1 98 ? 1.976 10.371 -0.914 1.00 91.69 98 GLY A N 1
ATOM 729 C CA . GLY A 1 98 ? 3.323 10.633 -0.405 1.00 91.69 98 GLY A CA 1
ATOM 730 C C . GLY A 1 98 ? 3.985 9.370 0.166 1.00 91.69 98 GLY A C 1
ATOM 731 O O . GLY A 1 98 ? 3.736 8.272 -0.335 1.00 91.69 98 GLY A O 1
ATOM 732 N N . PRO A 1 99 ? 4.835 9.500 1.194 1.00 94.31 99 PRO A N 1
ATOM 733 C CA . PRO A 1 99 ? 5.342 8.358 1.944 1.00 94.31 99 PRO A CA 1
ATOM 734 C C . PRO A 1 99 ? 4.228 7.653 2.729 1.00 94.31 99 PRO A C 1
ATOM 736 O O . PRO A 1 99 ? 3.401 8.303 3.363 1.00 94.31 99 PRO A O 1
ATOM 739 N N . TYR A 1 100 ? 4.242 6.322 2.733 1.00 96.19 100 TYR A N 1
ATOM 740 C CA . TYR A 1 100 ? 3.300 5.506 3.495 1.00 96.19 100 TYR A CA 1
ATOM 741 C C . TYR A 1 100 ? 3.955 4.205 3.972 1.00 96.19 100 TYR A C 1
ATOM 743 O O . TYR A 1 100 ? 4.983 3.759 3.451 1.00 96.19 100 TYR A O 1
ATOM 751 N N . ARG A 1 101 ? 3.345 3.612 4.992 1.00 96.56 101 ARG A N 1
ATOM 752 C CA . ARG A 1 101 ? 3.610 2.279 5.522 1.00 96.56 101 ARG A CA 1
ATOM 753 C C . ARG A 1 101 ? 2.421 1.388 5.184 1.00 96.56 101 ARG A C 1
ATOM 755 O O . ARG A 1 101 ? 1.294 1.867 5.075 1.00 96.56 101 ARG A O 1
ATOM 762 N N . ILE A 1 102 ? 2.696 0.111 4.999 1.00 97.00 102 ILE A N 1
ATOM 763 C CA . ILE A 1 102 ? 1.723 -0.932 4.702 1.00 97.00 102 ILE A CA 1
ATOM 764 C C . ILE A 1 102 ? 1.639 -1.819 5.943 1.00 97.00 102 ILE A C 1
ATOM 766 O O . ILE A 1 102 ? 2.683 -2.218 6.456 1.00 97.00 102 ILE A O 1
ATOM 770 N N . GLY A 1 103 ? 0.435 -2.110 6.424 1.00 95.94 103 GLY A N 1
ATOM 771 C CA . GLY A 1 103 ? 0.162 -3.022 7.538 1.00 95.94 103 GLY A CA 1
ATOM 772 C C . GLY A 1 103 ? -0.976 -3.985 7.200 1.00 95.94 103 GLY A C 1
ATOM 773 O O . GLY A 1 103 ? -1.650 -3.814 6.184 1.00 95.94 103 GLY A O 1
ATOM 774 N N . GLN A 1 104 ? -1.201 -5.000 8.033 1.00 94.19 104 GLN A N 1
ATOM 775 C CA . GLN A 1 104 ? -2.372 -5.878 7.899 1.00 94.19 104 GLN A CA 1
ATOM 776 C C . GLN A 1 104 ? -3.665 -5.087 8.154 1.00 94.19 104 GLN A C 1
ATOM 778 O O . GLN A 1 104 ? -3.694 -4.185 8.991 1.00 94.19 104 GLN A O 1
ATOM 783 N N . ALA A 1 105 ? -4.739 -5.403 7.430 1.00 89.00 105 ALA A N 1
ATOM 784 C CA . ALA A 1 105 ? -6.040 -4.802 7.709 1.00 89.00 105 ALA A CA 1
ATOM 785 C C . ALA A 1 105 ? -6.588 -5.272 9.066 1.00 89.00 105 ALA A C 1
ATOM 787 O O . ALA A 1 105 ? -6.347 -6.400 9.488 1.00 89.00 105 ALA A O 1
ATOM 788 N N . GLY A 1 106 ? -7.333 -4.401 9.750 1.00 78.25 106 GLY A N 1
ATOM 789 C CA . GLY A 1 106 ? -7.887 -4.678 11.082 1.00 78.25 106 GLY A CA 1
ATOM 790 C C . GLY A 1 106 ? -6.901 -4.463 12.232 1.00 78.25 106 GLY A C 1
ATOM 791 O O . GLY A 1 106 ? -7.331 -4.317 13.374 1.00 78.25 106 GLY A O 1
ATOM 792 N N . GLU A 1 107 ? -5.608 -4.348 11.933 1.00 67.31 107 GLU A N 1
ATOM 793 C CA . GLU A 1 107 ? -4.612 -3.911 12.899 1.00 67.31 107 GLU A CA 1
ATOM 794 C C . GLU A 1 107 ? -4.635 -2.382 12.998 1.00 67.31 107 GLU A C 1
ATOM 796 O O . GLU A 1 107 ? -4.556 -1.671 11.990 1.00 67.31 107 GLU A O 1
ATOM 801 N N . ARG A 1 108 ? -4.775 -1.859 14.218 1.00 52.22 108 ARG A N 1
ATOM 802 C CA . ARG A 1 108 ? -4.678 -0.417 14.459 1.00 52.22 108 ARG A CA 1
ATOM 803 C C . ARG A 1 108 ? -3.208 -0.005 14.219 1.00 52.22 108 ARG A C 1
ATOM 805 O O . ARG A 1 108 ? -2.340 -0.641 14.815 1.00 52.22 108 ARG A O 1
ATOM 812 N N . PRO A 1 109 ? -2.911 0.975 13.341 1.00 51.75 109 PRO A N 1
ATOM 813 C CA . PRO A 1 109 ? -1.542 1.451 13.142 1.00 51.75 109 PRO A CA 1
ATOM 814 C C . PRO A 1 109 ? -0.969 2.130 14.390 1.00 51.75 109 PRO A C 1
ATOM 816 O O . PRO A 1 109 ? -1.765 2.553 15.263 1.00 51.75 109 PRO A O 1
#